Protein AF-A0A350EWV9-F1 (afdb_monomer)

Sequence (153 aa):
MAAELGCFAQHDLDAQLQRERDWTVLGNRFANGELDAIHAPATFAFTLPLGLHSDPCPCLAPLVLSLQGNAITLAGGWRERGVTDARSLAGVVQQLAGRRLLTFGVPHTHSVHAILLRQWLRQGGIHPDRQVRIISVPPMEMFPHLKLGYLDG

Mean predicted aligned error: 4.23 Å

Radius of gyration: 18.8 Å; Cα contacts (8 Å, |Δi|>4): 182; chains: 1; bounding box: 41×31×56 Å

Secondary structure (DSSP, 8-state):
-TTTTTTTGGGT--------S-HHHHHHHHHTTS-S-----TTHHHHTTTTSSSS--------------------THHHHTT--SHHHHHHHHHHTTTT--EEEEES-TTSHHHHHHHHHHHHTT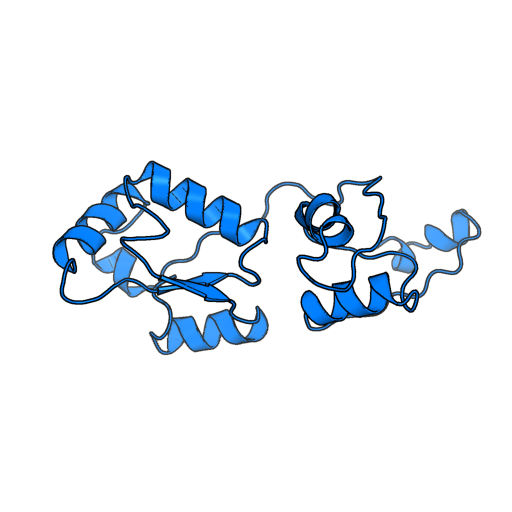--TTTTEEEEE--HHHHHHHHHTTS---

Structure (mmCIF, N/CA/C/O backbone):
data_AF-A0A350EWV9-F1
#
_entry.id   AF-A0A350EWV9-F1
#
loop_
_atom_site.group_PDB
_atom_site.id
_atom_site.type_symbol
_atom_site.label_atom_id
_atom_site.label_alt_id
_atom_site.label_comp_id
_atom_site.label_asym_id
_atom_site.label_entity_id
_atom_site.label_seq_id
_atom_site.pdbx_PDB_ins_code
_atom_site.Cartn_x
_atom_site.Cartn_y
_atom_site.Cartn_z
_atom_site.occupancy
_atom_site.B_iso_or_equiv
_atom_site.auth_seq_id
_atom_site.auth_comp_id
_atom_site.auth_asym_id
_atom_site.auth_atom_id
_atom_site.pdbx_PDB_model_num
ATOM 1 N N . MET A 1 1 ? 5.115 -14.315 -15.931 1.00 88.56 1 MET A N 1
ATOM 2 C CA . MET A 1 1 ? 4.364 -14.775 -17.118 1.00 88.56 1 MET A CA 1
ATOM 3 C C . MET A 1 1 ? 5.092 -14.423 -18.407 1.00 88.56 1 MET A C 1
ATOM 5 O O . MET A 1 1 ? 5.471 -15.351 -19.094 1.00 88.56 1 MET A O 1
ATOM 9 N N . ALA A 1 2 ? 5.346 -13.144 -18.716 1.00 92.06 2 ALA A N 1
ATOM 10 C CA . ALA A 1 2 ? 6.002 -12.745 -19.972 1.00 92.06 2 ALA A CA 1
ATOM 11 C C . ALA A 1 2 ? 7.339 -13.464 -20.256 1.00 92.06 2 ALA A C 1
ATOM 13 O O . ALA A 1 2 ? 7.545 -13.908 -21.379 1.00 92.06 2 ALA A O 1
ATOM 14 N N . ALA A 1 3 ? 8.199 -13.641 -19.244 1.00 92.00 3 ALA A N 1
ATOM 15 C CA . ALA A 1 3 ? 9.438 -14.416 -19.380 1.00 92.00 3 ALA A CA 1
ATOM 16 C C . ALA A 1 3 ? 9.171 -15.890 -19.745 1.00 92.00 3 ALA A C 1
ATOM 18 O O . ALA A 1 3 ? 9.641 -16.361 -20.772 1.00 92.00 3 ALA A O 1
ATOM 19 N N . GLU A 1 4 ? 8.349 -16.584 -18.952 1.00 93.50 4 GLU A N 1
ATOM 20 C CA . GLU A 1 4 ? 8.010 -18.007 -19.151 1.00 93.50 4 GLU A CA 1
ATOM 21 C C . GLU A 1 4 ? 7.300 -18.295 -20.481 1.00 93.50 4 GLU A C 1
ATOM 23 O O . GLU A 1 4 ? 7.445 -19.371 -21.049 1.00 93.50 4 GLU A O 1
ATOM 28 N N . LEU A 1 5 ? 6.519 -17.336 -20.986 1.00 95.19 5 LEU A N 1
ATOM 29 C CA . LEU A 1 5 ? 5.824 -17.455 -22.270 1.00 95.19 5 LEU A CA 1
ATOM 30 C C . LEU A 1 5 ? 6.681 -16.999 -23.463 1.00 95.19 5 LEU A C 1
ATOM 32 O O . LEU A 1 5 ? 6.192 -16.994 -24.590 1.00 95.19 5 LEU A O 1
ATOM 36 N N . GLY A 1 6 ? 7.932 -16.587 -23.237 1.00 93.94 6 GLY A N 1
ATOM 37 C CA . GLY A 1 6 ? 8.835 -16.128 -24.294 1.00 93.94 6 GLY A CA 1
ATOM 38 C C . GLY A 1 6 ? 8.477 -14.768 -24.903 1.00 93.94 6 GLY A C 1
ATOM 39 O O . GLY A 1 6 ? 9.055 -14.394 -25.920 1.00 93.94 6 GLY A O 1
ATOM 40 N N . CYS A 1 7 ? 7.564 -13.998 -24.299 1.00 95.56 7 CYS A N 1
ATOM 41 C CA . CYS A 1 7 ? 7.120 -12.710 -24.840 1.00 95.56 7 CYS A CA 1
ATOM 42 C C . CYS A 1 7 ? 8.259 -11.684 -24.926 1.00 95.56 7 CYS A C 1
ATOM 44 O O . CYS A 1 7 ? 8.282 -10.885 -25.851 1.00 95.56 7 CYS A O 1
ATOM 46 N N . PHE A 1 8 ? 9.211 -11.697 -23.984 1.00 95.31 8 PHE A N 1
ATOM 47 C CA . PHE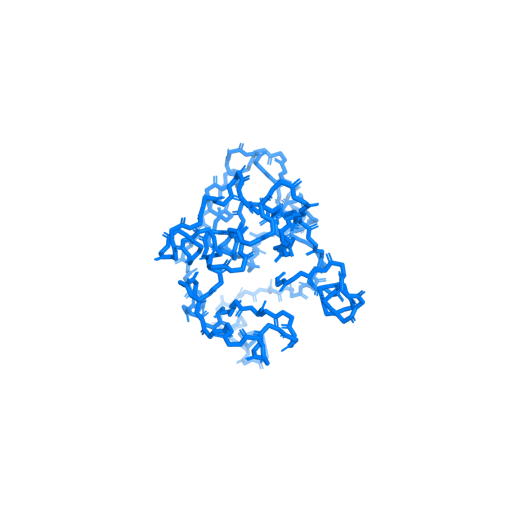 A 1 8 ? 10.361 -10.786 -24.044 1.00 95.31 8 PHE A CA 1
ATOM 48 C C . PHE A 1 8 ? 11.260 -11.086 -25.249 1.00 95.31 8 PHE A C 1
ATOM 50 O O . PHE A 1 8 ? 11.557 -10.182 -26.024 1.00 95.31 8 PHE A O 1
ATOM 57 N N . ALA A 1 9 ? 11.584 -12.362 -25.478 1.00 94.12 9 ALA A N 1
ATOM 58 C CA . ALA A 1 9 ? 12.384 -12.788 -26.625 1.00 94.12 9 ALA A CA 1
ATOM 59 C C . ALA A 1 9 ? 11.694 -12.492 -27.970 1.00 94.12 9 ALA A C 1
ATOM 61 O O . ALA A 1 9 ? 12.362 -12.120 -28.925 1.00 94.12 9 ALA A O 1
ATOM 62 N N . GLN A 1 10 ? 10.359 -12.589 -28.042 1.00 96.62 10 GLN A N 1
ATOM 63 C CA . GLN A 1 10 ? 9.580 -12.204 -29.233 1.00 96.62 10 GLN A CA 1
ATOM 64 C C . GLN A 1 10 ? 9.704 -10.717 -29.603 1.00 96.62 10 GLN A C 1
ATOM 66 O O . GLN A 1 10 ? 9.391 -10.344 -30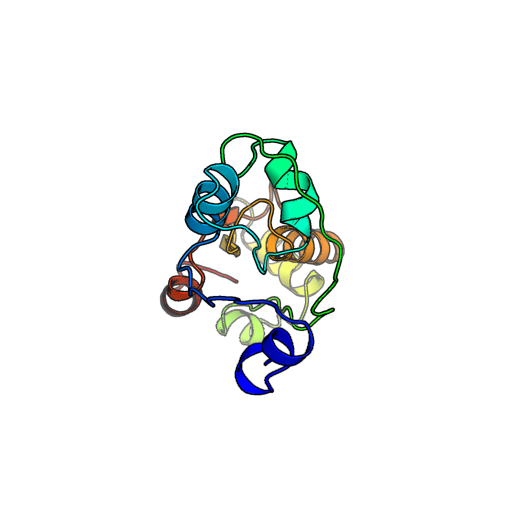.731 1.00 96.62 10 GLN A O 1
ATOM 71 N N . HIS A 1 11 ? 10.125 -9.879 -28.656 1.00 95.50 11 HIS A N 1
ATOM 72 C CA . HIS A 1 11 ? 10.325 -8.444 -28.831 1.00 95.50 11 HIS A CA 1
ATOM 73 C C . HIS A 1 11 ? 11.801 -8.038 -28.713 1.00 95.50 11 HIS A C 1
ATOM 75 O O . HIS A 1 11 ? 12.079 -6.867 -28.468 1.00 95.50 11 HIS A O 1
ATOM 81 N N . ASP A 1 12 ? 12.733 -8.989 -28.856 1.00 96.56 12 ASP A N 1
ATOM 82 C CA . ASP A 1 12 ? 14.183 -8.764 -28.756 1.00 96.56 12 ASP A CA 1
ATOM 83 C C . ASP A 1 12 ? 14.619 -8.105 -27.428 1.00 96.56 12 ASP A C 1
ATOM 85 O O . ASP A 1 12 ? 15.605 -7.370 -27.363 1.00 96.56 12 ASP A O 1
ATOM 89 N N . LEU A 1 13 ? 13.878 -8.371 -26.346 1.00 95.31 13 LEU A N 1
ATOM 90 C CA . LEU A 1 13 ? 14.178 -7.888 -25.000 1.00 95.31 13 LEU A CA 1
ATOM 91 C C . LEU A 1 13 ? 14.869 -8.985 -24.184 1.00 95.31 13 LEU A C 1
ATOM 93 O O . LEU A 1 13 ? 14.263 -10.014 -23.873 1.00 95.31 13 LEU A O 1
ATOM 97 N N . ASP A 1 14 ? 16.112 -8.731 -23.775 1.00 93.94 14 ASP A N 1
ATOM 98 C CA . ASP A 1 14 ? 16.809 -9.538 -22.771 1.00 93.94 14 ASP A CA 1
ATOM 99 C C . ASP A 1 14 ? 16.450 -9.027 -21.369 1.00 93.94 14 ASP A C 1
ATOM 101 O O . ASP A 1 14 ? 16.972 -8.018 -20.895 1.00 93.94 14 ASP A O 1
ATOM 105 N N . ALA A 1 15 ? 15.473 -9.677 -20.734 1.00 93.94 15 ALA A N 1
ATOM 106 C CA . ALA A 1 15 ? 14.930 -9.256 -19.449 1.00 93.94 15 ALA A CA 1
ATOM 107 C C . ALA A 1 15 ? 15.237 -10.281 -18.352 1.00 93.94 15 ALA A C 1
ATOM 109 O O . ALA A 1 15 ? 14.783 -11.427 -18.401 1.00 93.94 15 ALA A O 1
ATOM 110 N N . GLN A 1 16 ? 15.921 -9.835 -17.297 1.00 93.81 16 GLN A N 1
ATOM 111 C CA . GLN A 1 16 ? 16.194 -10.645 -16.113 1.00 93.81 16 GLN A CA 1
ATOM 112 C C . GLN A 1 16 ? 15.211 -10.316 -14.982 1.00 93.81 16 GLN A C 1
ATOM 114 O O . GLN A 1 16 ? 15.202 -9.213 -14.439 1.00 93.81 16 GLN A O 1
ATOM 119 N N . LEU A 1 17 ? 14.398 -11.295 -14.573 1.00 93.94 17 LEU A N 1
ATOM 120 C CA . LEU A 1 17 ? 13.496 -11.134 -13.431 1.00 93.94 17 LEU A CA 1
ATOM 121 C C . LEU A 1 17 ? 14.239 -11.369 -12.110 1.00 93.94 17 LEU A C 1
ATOM 123 O O . LEU A 1 17 ? 14.783 -12.447 -11.876 1.00 93.94 17 LEU A O 1
ATOM 127 N N . GLN A 1 18 ? 14.202 -10.376 -11.220 1.00 93.75 18 GLN A N 1
ATOM 128 C CA . GLN A 1 18 ? 14.763 -10.455 -9.869 1.00 93.75 18 GLN A CA 1
ATOM 129 C C . GLN A 1 18 ? 13.651 -10.301 -8.826 1.00 93.75 18 GLN A C 1
ATOM 131 O O . GLN A 1 18 ? 12.737 -9.490 -8.982 1.00 93.75 18 GLN A O 1
ATOM 136 N N . ARG A 1 19 ? 13.698 -11.115 -7.765 1.00 90.19 19 ARG A N 1
ATOM 137 C CA . ARG A 1 19 ? 12.717 -11.061 -6.674 1.00 90.19 19 ARG A CA 1
ATOM 138 C C . ARG A 1 19 ? 13.247 -10.207 -5.529 1.00 90.19 19 ARG A C 1
ATOM 140 O O . ARG A 1 19 ? 14.145 -10.646 -4.812 1.00 90.19 19 ARG A O 1
ATOM 147 N N . GLU A 1 20 ? 12.575 -9.092 -5.269 1.00 87.44 20 GLU A N 1
ATOM 148 C CA . GLU A 1 20 ? 12.856 -8.241 -4.111 1.00 87.44 20 GLU A CA 1
ATOM 149 C C . GLU A 1 20 ? 12.031 -8.616 -2.877 1.00 87.44 20 GLU A C 1
ATOM 151 O O . GLU A 1 20 ? 10.945 -9.191 -2.968 1.00 87.44 20 GLU A O 1
ATOM 156 N N . ARG A 1 21 ? 12.580 -8.303 -1.697 1.00 76.38 21 ARG A N 1
ATOM 157 C CA . ARG A 1 21 ? 11.979 -8.640 -0.394 1.00 76.38 21 ARG A CA 1
ATOM 158 C C . ARG A 1 21 ? 11.125 -7.522 0.195 1.00 76.38 21 ARG A C 1
ATOM 160 O O . ARG A 1 21 ? 10.224 -7.810 0.976 1.00 76.38 21 ARG A O 1
ATOM 167 N N . ASP A 1 22 ? 11.444 -6.276 -0.136 1.00 77.56 22 ASP A N 1
ATOM 168 C CA . ASP A 1 22 ? 10.867 -5.094 0.495 1.00 77.56 22 ASP A CA 1
ATOM 169 C C . ASP A 1 22 ? 10.738 -3.932 -0.500 1.00 77.56 22 ASP A C 1
ATOM 171 O O . ASP A 1 22 ? 11.547 -3.781 -1.417 1.00 77.56 22 ASP A O 1
ATOM 175 N N . TRP A 1 23 ? 9.711 -3.105 -0.302 1.00 82.31 23 TRP A N 1
ATOM 176 C CA . TRP A 1 23 ? 9.385 -1.970 -1.166 1.00 82.31 23 TRP A CA 1
ATOM 177 C C . TRP A 1 23 ? 10.402 -0.827 -1.084 1.00 82.31 23 TRP A C 1
ATOM 179 O O . TRP A 1 23 ? 10.639 -0.153 -2.082 1.00 82.31 23 TRP A O 1
ATOM 189 N N . THR A 1 24 ? 11.019 -0.623 0.078 1.00 82.88 24 THR A N 1
ATOM 190 C CA . THR A 1 24 ? 12.095 0.356 0.290 1.00 82.88 24 THR A CA 1
ATOM 191 C C . THR A 1 24 ? 13.344 -0.073 -0.468 1.00 82.88 24 THR A C 1
ATOM 193 O O . THR A 1 24 ? 13.931 0.722 -1.195 1.00 82.88 24 THR A O 1
ATOM 196 N N . VAL A 1 25 ? 13.718 -1.354 -0.362 1.00 87.56 25 VAL A N 1
ATOM 197 C CA . VAL A 1 25 ? 14.849 -1.919 -1.119 1.00 87.56 25 VAL A CA 1
ATOM 198 C C . VAL A 1 25 ? 14.600 -1.802 -2.623 1.00 87.56 25 VAL A C 1
ATOM 200 O O . VAL A 1 25 ? 15.476 -1.333 -3.344 1.00 87.56 25 VAL A O 1
ATOM 203 N N . LEU A 1 26 ? 13.395 -2.154 -3.085 1.00 89.88 26 LEU A N 1
ATOM 204 C CA . LEU A 1 26 ? 13.006 -2.021 -4.491 1.00 89.88 26 LEU A CA 1
ATOM 205 C C . LEU A 1 26 ? 13.133 -0.570 -4.986 1.00 89.88 26 LEU A C 1
ATOM 207 O O . LEU A 1 26 ? 13.707 -0.340 -6.047 1.00 89.88 26 LEU A O 1
ATOM 211 N N . GLY A 1 27 ? 12.623 0.398 -4.214 1.00 90.06 27 GLY A N 1
ATOM 212 C CA . GLY A 1 27 ? 12.701 1.822 -4.546 1.00 90.06 27 GLY A CA 1
ATOM 213 C C . GLY A 1 27 ? 14.138 2.335 -4.626 1.00 90.06 27 GLY A C 1
ATOM 214 O O . GLY A 1 27 ? 14.492 2.982 -5.605 1.00 90.06 27 GLY A O 1
ATOM 215 N N . ASN A 1 28 ? 14.984 1.981 -3.653 1.00 91.06 28 ASN A N 1
ATOM 216 C CA . ASN A 1 28 ? 16.394 2.380 -3.636 1.00 91.06 28 ASN A CA 1
ATOM 217 C C . ASN A 1 28 ? 17.177 1.806 -4.821 1.00 91.06 28 ASN A C 1
ATOM 219 O O . ASN A 1 28 ? 17.879 2.544 -5.502 1.00 91.06 28 ASN A O 1
ATOM 223 N N . ARG A 1 29 ? 17.031 0.507 -5.107 1.00 93.69 29 ARG A N 1
ATOM 224 C CA . ARG A 1 29 ? 17.736 -0.135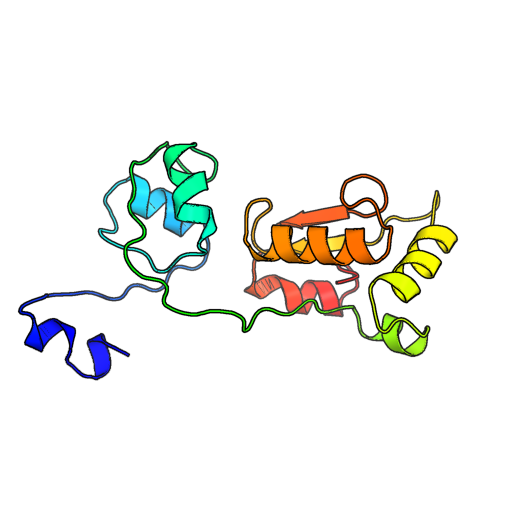 -6.227 1.00 93.69 29 ARG A CA 1
ATOM 225 C C . ARG A 1 29 ? 17.304 0.435 -7.576 1.00 93.69 29 ARG A C 1
ATOM 227 O O . ARG A 1 29 ? 18.141 0.642 -8.448 1.00 93.69 29 ARG A O 1
ATOM 234 N N . PHE A 1 30 ? 16.016 0.740 -7.730 1.00 94.00 30 PHE A N 1
ATOM 235 C CA . PHE A 1 30 ? 15.511 1.433 -8.913 1.00 94.00 30 PHE A CA 1
ATOM 236 C C . PHE A 1 30 ? 16.078 2.857 -9.027 1.00 94.00 30 PHE A C 1
ATOM 238 O O . PHE A 1 30 ? 16.611 3.219 -10.071 1.00 94.00 30 PHE A O 1
ATOM 245 N N . ALA A 1 31 ? 16.050 3.643 -7.946 1.00 93.62 31 ALA A N 1
ATOM 246 C CA . ALA A 1 31 ? 16.593 5.003 -7.935 1.00 93.62 31 ALA A CA 1
ATOM 247 C C . ALA A 1 31 ? 18.108 5.054 -8.216 1.00 93.62 31 ALA A C 1
ATOM 249 O O . ALA A 1 31 ? 18.577 5.987 -8.864 1.00 93.62 31 ALA A O 1
ATOM 250 N N . ASN A 1 32 ? 18.853 4.030 -7.789 1.00 93.94 32 ASN A N 1
ATOM 251 C CA . ASN A 1 32 ? 20.290 3.882 -8.033 1.00 93.94 32 ASN A CA 1
ATOM 252 C C . ASN A 1 32 ? 20.638 3.374 -9.445 1.00 93.94 32 ASN A C 1
ATOM 254 O O . ASN A 1 32 ? 21.820 3.260 -9.769 1.00 93.94 32 ASN A O 1
ATOM 258 N N . GLY A 1 33 ? 19.647 3.033 -10.276 1.00 93.38 33 GLY A N 1
ATOM 259 C CA . GLY A 1 33 ? 19.875 2.458 -11.606 1.00 93.38 33 GLY A CA 1
ATOM 260 C C . GLY A 1 33 ? 20.348 1.000 -11.590 1.00 93.38 33 GLY A C 1
ATOM 261 O O . GLY A 1 33 ? 20.869 0.515 -12.587 1.00 93.38 33 GLY A O 1
ATOM 262 N N . GLU A 1 34 ? 20.175 0.282 -10.475 1.00 94.88 34 GLU A N 1
ATOM 263 C CA . GLU A 1 34 ? 20.435 -1.165 -10.406 1.00 94.88 34 GLU A CA 1
ATOM 264 C C . GLU A 1 34 ? 19.302 -1.993 -11.035 1.00 94.88 34 GLU A C 1
ATOM 266 O O . GLU A 1 34 ? 19.472 -3.187 -11.284 1.00 94.88 34 GLU A O 1
ATOM 271 N N . LEU A 1 35 ? 18.127 -1.382 -11.222 1.00 94.75 35 LEU A N 1
ATOM 272 C CA . LEU A 1 35 ? 16.954 -1.968 -11.864 1.00 94.75 35 LEU A CA 1
ATOM 273 C C . LEU A 1 35 ? 16.415 -0.991 -12.912 1.00 94.75 35 LEU A C 1
ATOM 275 O O . LEU A 1 35 ? 16.103 0.148 -12.575 1.00 94.75 35 LEU A O 1
ATOM 279 N N . ASP A 1 36 ? 16.221 -1.456 -14.145 1.00 93.62 36 ASP A N 1
ATOM 280 C CA . ASP A 1 36 ? 15.663 -0.632 -15.230 1.00 93.62 36 ASP A CA 1
ATOM 281 C C . ASP A 1 36 ? 14.134 -0.494 -15.154 1.00 93.62 36 ASP A C 1
ATOM 283 O O . ASP A 1 36 ? 13.549 0.469 -15.649 1.00 93.62 36 ASP A O 1
ATOM 287 N N . ALA A 1 37 ? 13.461 -1.475 -14.543 1.00 93.88 37 ALA A N 1
ATOM 288 C CA . ALA A 1 37 ? 12.011 -1.516 -14.399 1.00 93.88 37 ALA A CA 1
ATOM 289 C C . ALA A 1 37 ? 11.594 -2.292 -13.146 1.00 93.88 37 ALA A C 1
ATOM 291 O O . ALA A 1 37 ? 12.247 -3.252 -12.735 1.00 93.88 37 ALA A O 1
ATOM 292 N N . ILE A 1 38 ? 10.456 -1.905 -12.564 1.00 93.88 38 ILE A N 1
ATOM 293 C CA . ILE A 1 38 ? 9.900 -2.541 -11.368 1.00 93.88 38 ILE A CA 1
ATOM 294 C C . ILE A 1 38 ? 8.403 -2.813 -11.524 1.00 93.88 38 ILE A C 1
ATOM 296 O O . ILE A 1 38 ? 7.648 -1.991 -12.041 1.00 93.88 38 ILE A O 1
ATOM 300 N N . HIS A 1 39 ? 7.950 -3.959 -11.013 1.00 92.69 39 HIS A N 1
ATOM 301 C CA . HIS A 1 39 ? 6.537 -4.160 -10.699 1.00 92.69 39 HIS A CA 1
ATOM 302 C C . HIS A 1 39 ? 6.285 -3.622 -9.291 1.00 92.69 39 HIS A C 1
ATOM 304 O O . HIS A 1 39 ? 6.768 -4.189 -8.311 1.00 92.69 39 HIS A O 1
ATOM 310 N N . ALA A 1 40 ? 5.537 -2.526 -9.196 1.00 90.06 40 ALA A N 1
ATOM 311 C CA . ALA A 1 40 ? 5.326 -1.817 -7.942 1.00 90.06 40 ALA A CA 1
ATOM 312 C C . ALA A 1 40 ? 3.872 -1.341 -7.780 1.00 90.06 40 ALA A C 1
ATOM 314 O O . ALA A 1 40 ? 3.144 -1.221 -8.771 1.00 90.06 40 ALA A O 1
ATOM 315 N N . PRO A 1 41 ? 3.430 -1.043 -6.541 1.00 88.88 41 PRO A N 1
ATOM 316 C CA . PRO A 1 41 ? 2.153 -0.384 -6.303 1.00 88.88 41 PRO A CA 1
ATOM 317 C C . PRO A 1 41 ? 2.056 0.916 -7.101 1.00 88.88 41 PRO A C 1
ATOM 319 O O . PRO A 1 41 ? 3.017 1.678 -7.150 1.00 88.88 41 PRO A O 1
ATOM 322 N N . ALA A 1 42 ? 0.874 1.223 -7.640 1.00 89.38 42 ALA A N 1
ATOM 323 C CA . ALA A 1 42 ? 0.651 2.418 -8.463 1.00 89.38 42 ALA A CA 1
ATOM 324 C C . ALA A 1 42 ? 1.069 3.739 -7.782 1.00 89.38 42 ALA A C 1
ATOM 326 O O . ALA A 1 42 ? 1.363 4.722 -8.454 1.00 89.38 42 ALA A O 1
ATOM 327 N N . THR A 1 43 ? 1.139 3.762 -6.447 1.00 90.44 43 THR A N 1
ATOM 328 C CA . THR A 1 43 ? 1.630 4.908 -5.676 1.00 90.44 43 THR A CA 1
ATOM 329 C C . THR A 1 43 ? 3.090 5.256 -5.970 1.00 90.44 43 THR A C 1
ATOM 331 O O . THR A 1 43 ? 3.423 6.431 -5.882 1.00 90.44 43 THR A O 1
ATOM 334 N N . PHE A 1 44 ? 3.930 4.294 -6.380 1.00 91.25 44 PHE A N 1
ATOM 335 C CA . PHE A 1 44 ? 5.352 4.513 -6.696 1.00 91.25 44 PHE A CA 1
ATOM 336 C C . PHE A 1 44 ? 5.563 5.563 -7.786 1.00 91.25 44 PHE A C 1
ATOM 338 O O . PHE A 1 44 ? 6.496 6.355 -7.687 1.00 91.25 44 PHE A O 1
ATOM 345 N N . ALA A 1 45 ? 4.647 5.639 -8.756 1.00 90.94 45 ALA A N 1
ATOM 346 C CA . ALA A 1 45 ? 4.675 6.648 -9.813 1.00 90.94 45 ALA A CA 1
ATOM 347 C C . ALA A 1 45 ? 4.633 8.091 -9.272 1.00 90.94 45 ALA A C 1
ATOM 349 O O . ALA A 1 45 ? 5.087 9.017 -9.935 1.00 90.94 45 ALA A O 1
ATOM 350 N N . PHE A 1 46 ? 4.088 8.280 -8.067 1.00 91.31 46 PHE A N 1
ATOM 351 C CA . PHE A 1 46 ? 4.001 9.573 -7.392 1.00 91.31 46 PHE A CA 1
ATOM 352 C C . PHE A 1 46 ? 5.031 9.704 -6.274 1.00 91.31 46 PHE A C 1
ATOM 354 O O . PHE A 1 46 ? 5.583 10.776 -6.057 1.00 91.31 46 PHE A O 1
ATOM 361 N N . THR A 1 47 ? 5.284 8.626 -5.537 1.00 91.50 47 THR A N 1
ATOM 362 C CA . THR A 1 47 ? 6.099 8.669 -4.325 1.00 91.50 47 THR A CA 1
ATOM 363 C C . THR A 1 47 ? 7.603 8.609 -4.610 1.00 91.50 47 THR A C 1
ATOM 365 O O . THR A 1 47 ? 8.358 9.183 -3.828 1.00 91.50 47 THR A O 1
ATOM 368 N N . LEU A 1 48 ? 8.050 7.990 -5.714 1.00 92.25 48 LEU A N 1
ATOM 369 C CA . LEU A 1 48 ? 9.465 7.993 -6.122 1.00 92.25 48 LEU A CA 1
ATOM 370 C C . LEU A 1 48 ? 9.952 9.382 -6.567 1.00 92.25 48 LEU A C 1
ATOM 372 O O . LEU A 1 48 ? 10.955 9.837 -6.017 1.00 92.25 48 LEU A O 1
ATOM 376 N N . PRO A 1 49 ? 9.255 10.125 -7.454 1.00 93.56 49 PRO A N 1
ATOM 377 C CA . PRO A 1 49 ? 9.694 11.473 -7.827 1.00 93.56 49 PRO A CA 1
ATOM 378 C C . PRO A 1 49 ? 9.687 12.460 -6.653 1.00 93.56 49 PRO A C 1
ATOM 380 O O . PRO A 1 49 ? 10.411 13.449 -6.671 1.00 93.56 49 PRO A O 1
ATOM 383 N N . LEU A 1 50 ? 8.868 12.196 -5.628 1.00 93.50 50 LEU A N 1
ATOM 384 C CA . LEU A 1 50 ? 8.785 12.996 -4.404 1.00 93.50 50 LEU A CA 1
ATOM 385 C C . LEU A 1 50 ? 9.807 12.597 -3.326 1.00 93.50 50 LEU A C 1
ATOM 387 O O . LEU A 1 50 ? 9.846 13.239 -2.278 1.00 93.50 50 LEU A O 1
ATOM 391 N N . GLY A 1 51 ? 10.596 11.540 -3.537 1.00 90.50 51 GLY A N 1
ATOM 392 C CA . GLY A 1 51 ? 11.579 11.067 -2.558 1.00 90.50 51 GLY A CA 1
ATOM 393 C C . GLY A 1 51 ? 10.970 10.478 -1.280 1.00 90.50 51 GLY A C 1
ATOM 394 O O . GLY A 1 51 ? 11.559 10.559 -0.207 1.00 90.50 51 GLY A O 1
ATOM 395 N N . LEU A 1 52 ? 9.758 9.914 -1.354 1.00 86.69 52 LEU A N 1
ATOM 396 C CA . LEU A 1 52 ? 9.047 9.374 -0.182 1.00 86.69 52 LEU A CA 1
ATOM 397 C C . LEU A 1 52 ? 9.392 7.906 0.135 1.00 86.69 52 LEU A C 1
ATOM 399 O O . LEU A 1 52 ? 8.827 7.345 1.077 1.00 86.69 52 LEU A O 1
ATOM 403 N N . HIS A 1 53 ? 10.271 7.284 -0.658 1.00 78.00 53 HIS A N 1
ATOM 404 C CA . HIS A 1 53 ? 10.763 5.907 -0.474 1.00 78.00 53 HIS A CA 1
ATOM 405 C C . HIS A 1 53 ? 12.285 5.774 -0.586 1.00 78.00 53 HIS A C 1
ATOM 407 O O . HIS A 1 53 ? 12.858 4.873 0.019 1.00 78.00 53 HIS A O 1
ATOM 413 N N . SER A 1 54 ? 12.906 6.632 -1.389 1.00 84.44 54 SER A N 1
ATOM 414 C CA . SER A 1 54 ? 14.312 6.615 -1.789 1.00 84.44 54 SER A CA 1
ATOM 415 C C . SER A 1 54 ? 14.732 8.038 -2.148 1.00 84.44 54 SER A C 1
ATOM 417 O O . SER A 1 54 ? 13.911 8.959 -2.074 1.00 84.44 54 SER A O 1
ATOM 419 N N . ASP A 1 55 ? 15.962 8.206 -2.629 1.00 89.50 55 ASP A N 1
ATOM 420 C CA . ASP A 1 55 ? 16.331 9.430 -3.334 1.00 89.50 55 ASP A CA 1
ATOM 421 C C . ASP A 1 55 ? 15.354 9.693 -4.499 1.00 89.50 55 ASP A C 1
ATOM 423 O O . ASP A 1 55 ? 14.905 8.736 -5.153 1.00 89.50 55 ASP A O 1
ATOM 427 N N . PRO A 1 56 ? 14.972 10.965 -4.740 1.00 93.00 56 PRO A N 1
ATOM 428 C CA . PRO A 1 56 ? 14.046 11.318 -5.805 1.00 93.00 56 PRO A CA 1
ATOM 429 C C . PRO A 1 56 ? 14.526 10.816 -7.166 1.00 93.00 56 PRO A C 1
ATOM 431 O O . PRO A 1 56 ? 15.615 11.164 -7.621 1.00 93.00 56 PRO A O 1
ATOM 434 N N . CYS A 1 57 ? 13.683 10.041 -7.842 1.00 91.81 57 CYS A N 1
ATOM 435 C CA . CYS A 1 57 ? 13.986 9.485 -9.155 1.00 91.81 57 CYS A CA 1
ATOM 436 C C . CYS A 1 57 ? 12.807 9.718 -10.114 1.00 91.81 57 CYS A C 1
ATOM 438 O O . CYS A 1 57 ? 11.673 9.352 -9.780 1.00 91.81 57 CYS A O 1
ATOM 440 N N . PRO A 1 58 ? 13.028 10.325 -11.297 1.00 90.94 58 PRO A N 1
ATOM 441 C CA . PRO A 1 58 ? 12.008 10.400 -12.334 1.00 90.94 58 PRO A CA 1
ATOM 442 C C . PRO A 1 58 ? 11.601 8.998 -12.796 1.00 90.94 58 PRO A C 1
ATOM 444 O O . PRO A 1 58 ? 12.448 8.178 -13.137 1.00 90.94 58 PRO A O 1
ATOM 447 N N . CYS A 1 59 ? 10.300 8.729 -12.862 1.00 91.19 59 CYS A N 1
ATOM 448 C CA . CYS A 1 59 ? 9.791 7.438 -13.312 1.00 91.19 59 CYS A CA 1
ATOM 449 C C . CYS A 1 59 ? 8.498 7.587 -14.119 1.00 91.19 59 CYS A C 1
ATOM 451 O O . CYS A 1 59 ? 7.743 8.544 -13.938 1.00 91.19 59 CYS A O 1
ATOM 453 N N . LEU A 1 60 ? 8.219 6.602 -14.973 1.00 93.31 60 LEU A N 1
ATOM 454 C CA . LEU A 1 60 ? 6.983 6.483 -15.743 1.00 93.31 60 LEU A CA 1
ATOM 455 C C . LEU A 1 60 ? 6.289 5.164 -15.378 1.00 93.31 60 LEU A C 1
ATOM 457 O O . LEU A 1 60 ? 6.948 4.136 -15.244 1.00 93.31 60 LEU A O 1
ATOM 461 N N . ALA A 1 61 ? 4.959 5.178 -15.278 1.00 93.75 61 ALA A N 1
ATOM 462 C CA . ALA A 1 61 ? 4.145 3.974 -15.113 1.00 93.75 61 ALA A CA 1
ATOM 463 C C . ALA A 1 61 ? 3.301 3.732 -16.381 1.00 93.75 61 ALA A C 1
ATOM 465 O O . ALA A 1 61 ? 2.146 4.155 -16.435 1.00 93.75 61 ALA A O 1
ATOM 466 N N . PRO A 1 62 ? 3.864 3.095 -17.426 1.00 92.50 62 PRO A N 1
ATOM 467 C CA . PRO A 1 62 ? 3.196 2.963 -18.724 1.00 92.50 62 PRO A CA 1
ATOM 468 C C . PRO A 1 62 ? 2.103 1.886 -18.747 1.00 92.50 62 PRO A C 1
ATOM 470 O O . PRO A 1 62 ? 1.284 1.866 -19.661 1.00 92.50 62 PRO A O 1
ATOM 473 N N . LEU A 1 63 ? 2.096 0.971 -17.773 1.00 93.50 63 LEU A N 1
ATOM 474 C CA . LEU A 1 63 ? 1.229 -0.204 -17.757 1.00 93.50 63 LEU A CA 1
ATOM 475 C C . LEU A 1 63 ? 0.616 -0.418 -16.373 1.00 93.50 63 LEU A C 1
ATOM 477 O O . LEU A 1 63 ? 1.300 -0.339 -15.353 1.00 93.50 63 LEU A O 1
ATOM 481 N N . VAL A 1 64 ? -0.669 -0.774 -16.354 1.00 92.69 64 VAL A N 1
ATOM 482 C CA . VAL A 1 64 ? -1.362 -1.274 -15.162 1.00 92.69 64 VAL A CA 1
ATOM 483 C C . VAL A 1 64 ? -1.482 -2.789 -15.288 1.00 92.69 64 VAL A C 1
ATOM 485 O O . VAL A 1 64 ? -2.204 -3.287 -16.146 1.00 92.69 64 VAL A O 1
ATOM 488 N N . LEU A 1 65 ? -0.758 -3.524 -14.441 1.00 92.31 65 LEU A N 1
ATOM 489 C CA . LEU A 1 65 ? -0.680 -4.990 -14.517 1.00 92.31 65 LEU A CA 1
ATOM 490 C C . LEU A 1 65 ? -1.865 -5.704 -13.859 1.00 92.31 65 LEU A C 1
ATOM 492 O O . LEU A 1 65 ? -2.170 -6.842 -14.202 1.00 92.31 65 LEU A O 1
ATOM 496 N N . SER A 1 66 ? -2.523 -5.059 -12.898 1.00 91.06 66 SER A N 1
ATOM 497 C CA . SER A 1 66 ? -3.721 -5.592 -12.256 1.00 91.06 66 SER A CA 1
ATOM 498 C C . SER A 1 66 ? -4.568 -4.476 -11.657 1.00 91.06 66 SER A C 1
ATOM 500 O O . SER A 1 66 ? -4.070 -3.404 -11.309 1.00 91.06 66 SER A O 1
ATOM 502 N N . LEU A 1 67 ? -5.864 -4.751 -11.531 1.00 88.75 67 LEU A N 1
ATOM 503 C CA . LEU A 1 67 ? -6.812 -3.959 -10.761 1.00 88.75 67 LEU A CA 1
ATOM 504 C C . LEU A 1 67 ? -7.453 -4.884 -9.724 1.00 88.75 67 LEU A C 1
ATOM 506 O O . LEU A 1 67 ? -7.713 -6.048 -10.018 1.00 88.75 67 LEU A O 1
ATOM 510 N N . GLN A 1 68 ? -7.754 -4.346 -8.540 1.00 88.00 68 GLN A N 1
ATOM 511 C CA . GLN A 1 68 ? -8.386 -5.078 -7.430 1.00 88.00 68 GLN A CA 1
ATOM 512 C C . GLN A 1 68 ? -7.470 -6.160 -6.815 1.00 88.00 68 GLN A C 1
ATOM 514 O O . GLN A 1 68 ? -6.256 -5.982 -6.780 1.00 88.00 68 GLN A O 1
ATOM 519 N N . GLY A 1 69 ? -8.041 -7.197 -6.189 1.00 89.81 69 GLY A N 1
ATOM 520 C CA . GLY A 1 69 ? -7.295 -8.278 -5.522 1.00 89.81 69 GLY A CA 1
ATOM 521 C C . GLY A 1 69 ? -6.729 -7.944 -4.133 1.00 89.81 69 GLY A C 1
ATOM 522 O O . GLY A 1 69 ? -6.202 -8.824 -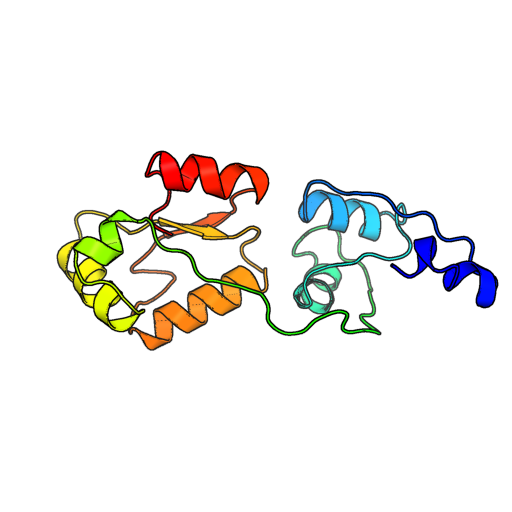3.461 1.00 89.81 69 GLY A O 1
ATOM 523 N N . ASN A 1 70 ? -6.868 -6.696 -3.678 1.00 92.12 70 ASN A N 1
ATOM 524 C CA . ASN A 1 70 ? -6.520 -6.286 -2.317 1.00 92.12 70 ASN A CA 1
ATOM 525 C C . ASN A 1 70 ? -7.634 -6.659 -1.330 1.00 92.12 70 ASN A C 1
ATOM 527 O O . ASN A 1 70 ? -8.813 -6.656 -1.688 1.00 92.12 70 ASN A O 1
ATOM 531 N N . ALA A 1 71 ? -7.267 -6.896 -0.073 1.00 94.19 71 ALA A N 1
ATOM 532 C CA . ALA A 1 71 ? -8.208 -7.182 1.003 1.00 94.19 71 ALA A CA 1
ATOM 533 C C . ALA A 1 71 ? -7.827 -6.436 2.287 1.00 94.19 71 ALA A C 1
ATOM 535 O O . ALA A 1 71 ? -6.651 -6.180 2.545 1.00 94.19 71 ALA A O 1
ATOM 536 N N . ILE A 1 72 ? -8.838 -6.123 3.096 1.00 95.56 72 ILE A N 1
ATOM 537 C CA . ILE A 1 72 ? -8.672 -5.690 4.484 1.00 95.56 72 ILE A CA 1
ATOM 538 C C . ILE A 1 72 ? -9.031 -6.890 5.350 1.00 95.56 72 ILE A C 1
ATOM 540 O O . ILE A 1 72 ? -10.140 -7.416 5.254 1.00 95.56 72 ILE A O 1
ATOM 544 N N . THR A 1 73 ? -8.081 -7.329 6.168 1.00 95.38 73 THR A N 1
ATOM 545 C CA . THR A 1 73 ? -8.235 -8.501 7.030 1.00 95.38 73 THR A CA 1
ATOM 546 C C . THR A 1 73 ? -8.312 -8.030 8.467 1.00 95.38 73 THR A C 1
ATOM 548 O O . THR A 1 73 ? -7.464 -7.269 8.896 1.00 95.38 73 THR A O 1
ATOM 551 N N . LEU A 1 74 ? -9.304 -8.489 9.223 1.00 95.56 74 LEU A N 1
ATOM 552 C CA . LEU A 1 74 ? -9.391 -8.228 10.660 1.00 95.56 74 LEU A CA 1
ATOM 553 C C .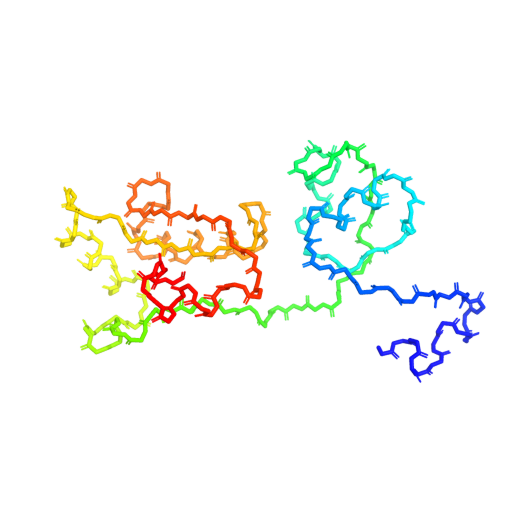 LEU A 1 74 ? -8.978 -9.478 11.438 1.00 95.56 74 LEU A C 1
ATOM 555 O O . LEU A 1 74 ? -9.178 -10.601 10.968 1.00 95.56 74 LEU A O 1
ATOM 559 N N . ALA A 1 75 ? -8.447 -9.300 12.648 1.00 93.94 75 ALA A N 1
ATOM 560 C CA . ALA A 1 75 ? -8.189 -10.414 13.555 1.00 93.94 75 ALA A CA 1
ATOM 561 C C . ALA A 1 75 ? -9.482 -11.214 13.829 1.00 93.94 75 ALA A C 1
ATOM 563 O O . ALA A 1 75 ? -10.561 -10.643 14.008 1.00 93.94 75 ALA A O 1
ATOM 564 N N . GLY A 1 76 ? -9.378 -12.548 13.875 1.00 87.19 76 GLY A N 1
ATOM 565 C CA . GLY A 1 76 ? -10.541 -13.449 13.844 1.00 87.19 76 GLY A CA 1
ATOM 566 C C . GLY A 1 76 ? -11.590 -13.201 14.937 1.00 87.19 76 GLY A C 1
ATOM 567 O O . GLY A 1 76 ? -12.787 -13.259 14.659 1.00 87.19 76 GLY A O 1
ATOM 568 N N . GLY A 1 77 ? -11.159 -12.827 16.147 1.00 89.12 77 GLY A N 1
ATOM 569 C CA . GLY A 1 77 ? -12.058 -12.562 17.278 1.00 89.12 77 GLY A CA 1
ATOM 570 C C . GLY A 1 77 ? -13.015 -11.380 17.070 1.00 89.12 77 GLY A C 1
ATOM 571 O O . GLY A 1 77 ? -14.019 -11.266 17.770 1.00 89.12 77 GLY A O 1
ATOM 572 N N . TRP A 1 78 ? -12.761 -10.501 16.094 1.00 93.06 78 TRP A N 1
ATOM 573 C CA . TRP A 1 78 ? -13.666 -9.388 15.795 1.00 93.06 78 TRP A CA 1
ATOM 574 C C . TRP A 1 78 ? -14.996 -9.850 15.212 1.00 93.06 78 TRP A C 1
ATOM 576 O O . TRP A 1 78 ? -16.041 -9.291 15.549 1.00 93.06 78 TRP A O 1
ATOM 586 N N . ARG A 1 79 ? -14.979 -10.912 14.401 1.00 92.44 79 ARG A N 1
ATOM 587 C CA . ARG A 1 79 ? -16.194 -11.447 13.783 1.00 92.44 79 ARG A CA 1
ATOM 588 C C . ARG A 1 79 ? -17.154 -12.021 14.823 1.00 92.44 79 ARG A C 1
ATOM 590 O O . ARG A 1 79 ? -18.353 -11.777 14.745 1.00 92.44 79 ARG A O 1
ATOM 597 N N . GLU A 1 80 ? -16.627 -12.716 15.829 1.00 90.88 80 GLU A N 1
ATOM 598 C CA . GLU A 1 80 ? -17.402 -13.245 16.964 1.00 90.88 80 GLU A CA 1
ATOM 599 C C . GLU A 1 80 ? -18.023 -12.125 17.811 1.00 90.88 80 GLU A C 1
ATOM 601 O O . GLU A 1 80 ? -19.092 -12.292 18.391 1.00 90.88 80 GLU A O 1
ATOM 606 N N . ARG A 1 81 ? -17.395 -10.944 17.819 1.00 89.81 81 ARG A N 1
ATOM 607 C CA . ARG A 1 81 ? -17.913 -9.725 18.456 1.00 89.81 81 ARG A CA 1
ATOM 608 C C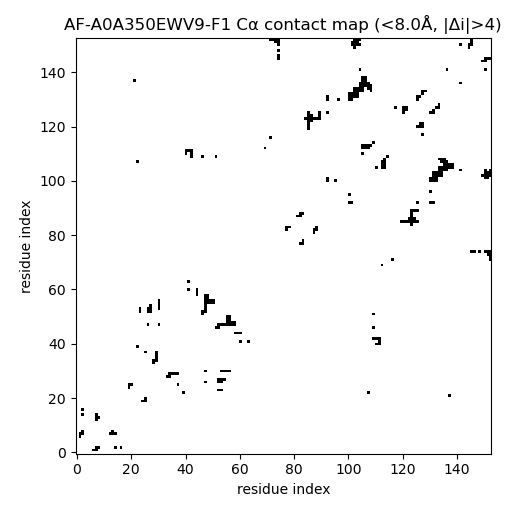 . ARG A 1 81 ? -18.879 -8.927 17.571 1.00 89.81 81 ARG A C 1
ATOM 610 O O . ARG A 1 81 ? -19.222 -7.801 17.922 1.00 89.81 81 ARG A O 1
ATOM 617 N N . GLY A 1 82 ? -19.307 -9.485 16.437 1.00 93.06 82 GLY A N 1
ATOM 618 C CA . GLY A 1 82 ? -20.266 -8.860 15.525 1.00 93.06 82 GLY A CA 1
ATOM 619 C C . GLY A 1 82 ? -19.668 -7.816 14.578 1.00 93.06 82 GLY A C 1
ATOM 620 O O . GLY A 1 82 ? -20.419 -7.060 13.968 1.00 93.06 82 GLY A O 1
ATOM 621 N N . VAL A 1 83 ? -18.340 -7.751 14.438 1.00 96.31 83 VAL A N 1
ATOM 622 C CA . VAL A 1 83 ? -17.694 -6.863 13.461 1.00 96.31 83 VAL A CA 1
ATOM 623 C C . VAL A 1 83 ? -17.680 -7.533 12.089 1.00 96.31 83 VAL A C 1
ATOM 625 O O . VAL A 1 83 ? -17.019 -8.553 11.890 1.00 96.31 83 VAL A O 1
ATOM 628 N N . THR A 1 84 ? -18.385 -6.941 11.131 1.00 94.38 84 THR A N 1
ATOM 629 C CA . THR A 1 84 ? -18.482 -7.427 9.742 1.00 94.38 84 THR A CA 1
ATOM 630 C C . THR A 1 84 ? -18.092 -6.375 8.706 1.00 94.38 84 THR A C 1
ATOM 632 O O . THR A 1 84 ? -17.911 -6.703 7.538 1.00 94.38 84 THR A O 1
ATOM 635 N N . ASP A 1 85 ? -17.963 -5.114 9.116 1.00 95.50 85 ASP A N 1
ATOM 636 C CA . ASP A 1 85 ? -17.661 -3.968 8.261 1.00 95.50 85 ASP A CA 1
ATOM 637 C C . ASP A 1 85 ? -17.039 -2.814 9.075 1.00 95.50 85 ASP A C 1
ATOM 639 O O . ASP A 1 85 ? -16.851 -2.902 10.292 1.00 95.50 85 ASP A O 1
ATOM 643 N N . ALA A 1 86 ? -16.720 -1.700 8.411 1.00 96.12 86 ALA A N 1
ATOM 644 C CA . ALA A 1 86 ? -16.124 -0.539 9.072 1.00 96.12 86 ALA A CA 1
ATOM 645 C C . ALA A 1 86 ? -17.068 0.128 10.092 1.00 96.12 86 ALA A C 1
ATOM 647 O O . ALA A 1 86 ? -16.604 0.741 11.053 1.00 96.12 86 ALA A O 1
ATOM 648 N N . ARG A 1 87 ? -18.392 0.028 9.902 1.00 96.62 87 ARG A N 1
ATOM 649 C CA . ARG A 1 87 ? -19.390 0.673 10.768 1.00 96.62 87 ARG A CA 1
ATOM 650 C C . ARG A 1 87 ? -19.547 -0.083 12.086 1.00 96.62 87 ARG A C 1
ATOM 652 O O . ARG A 1 87 ? -19.555 0.527 13.149 1.00 96.62 87 ARG A O 1
ATOM 659 N N . SER A 1 88 ? -19.628 -1.405 12.022 1.00 96.88 88 SER A N 1
ATOM 660 C CA . SER A 1 88 ? -19.614 -2.287 13.193 1.00 96.88 88 SER A CA 1
ATOM 661 C C . SER A 1 88 ? -18.279 -2.196 13.947 1.00 96.88 88 SER A C 1
ATOM 663 O O . SER A 1 88 ? -18.275 -2.146 15.178 1.00 96.88 88 SER A O 1
ATOM 665 N N . LEU A 1 89 ? -17.152 -2.038 13.238 1.00 97.50 89 LEU A N 1
ATOM 666 C CA . LEU A 1 89 ? -15.850 -1.750 13.854 1.00 97.50 89 LEU A CA 1
ATOM 667 C C . LEU A 1 89 ? -15.838 -0.407 14.610 1.00 97.50 89 LEU A C 1
ATOM 669 O O . LEU A 1 89 ? -15.209 -0.302 15.663 1.00 97.50 89 LEU A O 1
ATOM 673 N N . ALA A 1 90 ? -16.544 0.616 14.121 1.00 97.50 90 ALA A N 1
ATOM 674 C CA . ALA A 1 90 ? -16.576 1.929 14.767 1.00 97.50 90 ALA A CA 1
ATOM 675 C C . ALA A 1 90 ? -17.142 1.866 16.194 1.00 97.50 90 ALA A C 1
ATOM 677 O O . ALA A 1 90 ? -16.623 2.537 17.086 1.00 97.50 90 ALA A O 1
ATOM 678 N N . GLY A 1 91 ? -18.135 1.002 16.437 1.00 95.62 91 GLY A N 1
ATOM 679 C CA . GLY A 1 91 ? -18.658 0.750 17.783 1.00 95.62 91 GLY A CA 1
ATOM 680 C C . GLY A 1 91 ? -17.588 0.198 18.731 1.00 95.62 91 GLY A C 1
ATOM 681 O O . GLY A 1 91 ? -17.471 0.653 19.868 1.00 95.62 91 GLY A O 1
ATOM 682 N N . VAL A 1 92 ? -16.739 -0.714 18.249 1.00 95.25 92 VAL A N 1
ATOM 683 C CA . VAL A 1 92 ? -15.601 -1.243 19.019 1.00 95.25 92 VAL A CA 1
ATOM 684 C C . VAL A 1 92 ? -14.575 -0.150 19.313 1.00 95.25 92 VAL A C 1
ATOM 686 O O . VAL A 1 92 ? -14.116 -0.025 20.449 1.00 95.25 92 VAL A O 1
ATOM 689 N N . VAL A 1 93 ? -14.224 0.657 18.309 1.00 96.69 93 VAL A N 1
ATOM 690 C CA . VAL A 1 93 ? -13.279 1.773 18.469 1.00 96.69 93 VAL A CA 1
ATOM 691 C C . VAL A 1 93 ? -13.781 2.767 19.519 1.00 96.69 93 VAL A C 1
ATOM 693 O O . VAL A 1 93 ? -13.005 3.205 20.364 1.00 96.69 93 VAL A O 1
ATOM 696 N N . GLN A 1 94 ? -15.079 3.080 19.523 1.00 95.50 94 GLN A N 1
ATOM 697 C CA . GLN A 1 94 ? -15.691 3.945 20.535 1.00 95.50 94 GLN A CA 1
ATOM 698 C C . GLN A 1 94 ? -15.665 3.321 21.935 1.00 95.50 94 GLN A C 1
ATOM 700 O O . GLN A 1 94 ? -15.307 3.999 22.894 1.00 95.50 94 GLN A O 1
ATOM 705 N N . GLN A 1 95 ? -15.982 2.029 22.069 1.00 94.25 95 GLN A N 1
ATOM 706 C CA . GLN A 1 95 ? -15.938 1.322 23.357 1.00 94.25 95 GLN A CA 1
ATOM 707 C C . GLN A 1 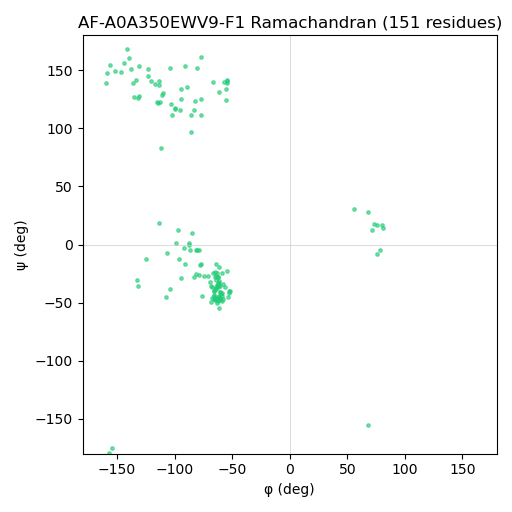95 ? -14.533 1.281 23.975 1.00 94.25 95 GLN A C 1
ATOM 709 O O . GLN A 1 95 ? -14.388 1.275 25.198 1.00 94.25 95 GLN A O 1
ATOM 714 N N . LEU A 1 96 ? -13.495 1.224 23.137 1.00 94.25 96 LEU A N 1
ATOM 715 C CA . LEU A 1 96 ? -12.095 1.192 23.563 1.00 94.25 96 LEU A CA 1
ATOM 716 C C . LEU A 1 96 ? -11.453 2.585 23.656 1.00 94.25 96 LEU A C 1
ATOM 718 O O . LEU A 1 96 ? -10.300 2.691 24.087 1.00 94.25 96 LEU A O 1
ATOM 722 N N . ALA A 1 97 ? -12.179 3.644 23.286 1.00 93.81 97 ALA A N 1
ATOM 723 C CA . ALA A 1 97 ? -11.670 5.008 23.292 1.00 93.81 97 ALA A CA 1
ATOM 724 C C . ALA A 1 97 ? -11.120 5.391 24.678 1.00 93.81 97 ALA A C 1
ATOM 726 O O . ALA A 1 97 ? -11.721 5.109 25.714 1.00 93.81 97 ALA A O 1
ATOM 727 N N . GLY A 1 98 ? -9.929 5.993 24.697 1.00 90.75 98 GLY A N 1
ATOM 728 C CA . GLY A 1 98 ? -9.215 6.353 25.929 1.00 90.75 98 GLY A CA 1
ATOM 729 C C . GLY A 1 98 ? -8.546 5.185 26.667 1.00 90.75 98 GLY A C 1
ATOM 730 O O . GLY A 1 98 ? -7.779 5.431 27.591 1.00 90.75 98 GLY A O 1
ATOM 731 N N . ARG A 1 99 ? -8.783 3.929 26.260 1.00 94.38 99 ARG A N 1
ATOM 732 C CA . ARG A 1 99 ? -8.156 2.734 26.858 1.00 94.38 99 ARG A CA 1
ATOM 733 C C . ARG A 1 99 ? -7.114 2.103 25.943 1.00 94.38 99 ARG A C 1
ATOM 735 O O . ARG A 1 99 ? -6.044 1.723 26.404 1.00 94.38 99 ARG A O 1
ATOM 742 N N . ARG A 1 100 ? -7.433 1.959 24.654 1.00 94.50 100 ARG A N 1
ATOM 743 C CA . ARG A 1 100 ? -6.561 1.321 23.659 1.00 94.50 100 ARG A CA 1
ATOM 744 C C . ARG A 1 100 ? -6.947 1.751 22.246 1.00 94.50 100 ARG A C 1
ATOM 746 O O . ARG A 1 100 ? -8.125 1.766 21.907 1.00 94.50 100 ARG A O 1
ATOM 753 N N . LEU A 1 101 ? -5.947 2.007 21.405 1.00 96.56 101 LEU A N 1
ATOM 754 C CA . LEU A 1 101 ? -6.136 2.138 19.960 1.00 96.56 101 LEU A CA 1
ATOM 755 C C . LEU A 1 101 ? -6.001 0.771 19.284 1.00 96.56 101 LEU A C 1
ATOM 757 O O . LEU A 1 101 ? -5.065 0.020 19.580 1.00 96.56 101 LEU A O 1
ATOM 761 N N . LEU A 1 102 ? -6.911 0.470 18.357 1.00 97.12 102 LEU A N 1
ATOM 762 C CA . LEU A 1 102 ? -6.747 -0.672 17.460 1.00 97.12 102 LEU A CA 1
ATOM 763 C C . LEU A 1 102 ? -5.557 -0.424 16.528 1.00 97.12 102 LEU A C 1
ATOM 765 O O . LEU A 1 102 ? -5.353 0.707 16.083 1.00 97.12 102 LEU A O 1
ATOM 769 N N . THR A 1 103 ? -4.760 -1.455 16.267 1.00 97.81 103 THR A N 1
ATOM 770 C CA . THR A 1 103 ? -3.531 -1.364 15.466 1.00 97.81 103 THR A CA 1
ATOM 771 C C . THR A 1 103 ? -3.680 -2.116 14.158 1.00 97.81 103 THR A C 1
ATOM 773 O O . THR A 1 103 ? -3.931 -3.312 14.179 1.00 97.81 103 THR A O 1
ATOM 776 N N . PHE A 1 104 ? -3.484 -1.427 13.039 1.00 98.00 104 PHE A N 1
ATOM 777 C CA . PHE A 1 104 ? -3.582 -1.989 11.699 1.00 98.00 104 PHE A CA 1
ATOM 778 C C . PHE A 1 104 ? -2.221 -2.009 11.004 1.00 98.00 104 PHE A C 1
ATOM 780 O O . PHE A 1 104 ? -1.472 -1.028 11.076 1.00 98.00 104 PHE A O 1
ATOM 787 N N . GLY A 1 105 ? -1.909 -3.113 10.330 1.00 97.12 105 GLY A N 1
ATOM 788 C CA . GLY A 1 105 ? -0.673 -3.294 9.574 1.00 97.12 105 GLY A CA 1
ATOM 789 C C . GLY A 1 105 ? -0.842 -2.952 8.094 1.00 97.12 105 GLY A C 1
ATOM 790 O O . GLY A 1 105 ? -1.778 -3.395 7.438 1.00 97.12 105 GLY A O 1
ATOM 791 N N . VAL A 1 106 ? 0.093 -2.188 7.535 1.00 95.62 106 VAL A N 1
ATOM 792 C CA . VAL A 1 106 ? 0.197 -1.925 6.089 1.00 95.62 106 VAL A CA 1
ATOM 793 C C . VAL A 1 106 ? 1.636 -2.167 5.642 1.00 95.62 106 VAL A C 1
ATOM 795 O O . VAL A 1 106 ? 2.543 -2.005 6.449 1.00 95.62 106 VAL A O 1
ATOM 798 N N . PRO A 1 107 ? 1.909 -2.521 4.376 1.00 89.94 107 PRO A N 1
ATOM 799 C CA . PRO A 1 107 ? 3.283 -2.784 3.951 1.00 89.94 107 PRO A CA 1
ATOM 800 C C . PRO A 1 107 ? 4.124 -1.504 3.879 1.00 89.94 107 PRO A C 1
ATOM 802 O O . PRO A 1 107 ? 5.339 -1.556 4.013 1.00 89.94 107 PRO A O 1
ATOM 805 N N . HIS A 1 108 ? 3.473 -0.360 3.649 1.00 87.75 108 HIS A N 1
ATOM 806 C CA . HIS A 1 108 ? 4.084 0.964 3.671 1.00 87.75 108 HIS A CA 1
ATOM 807 C C . HIS A 1 108 ? 3.007 2.033 3.898 1.00 87.75 108 HIS A C 1
ATOM 809 O O . HIS A 1 108 ? 1.879 1.892 3.410 1.00 87.75 108 HIS A O 1
ATOM 815 N N . THR A 1 109 ? 3.345 3.126 4.581 1.00 87.88 109 THR A N 1
ATOM 816 C CA . THR A 1 109 ? 2.409 4.210 4.951 1.00 87.88 109 THR A CA 1
ATOM 817 C C . THR A 1 109 ? 1.829 4.960 3.749 1.00 87.88 109 THR A C 1
ATOM 819 O O . THR A 1 109 ? 0.679 5.392 3.793 1.00 87.88 109 THR A O 1
ATOM 822 N N . HIS A 1 110 ? 2.592 5.057 2.659 1.00 88.44 110 HIS A N 1
ATOM 823 C CA . HIS A 1 110 ? 2.172 5.643 1.376 1.00 88.44 110 HIS A CA 1
ATOM 824 C C . HIS A 1 110 ? 1.701 4.611 0.334 1.00 88.44 110 HIS A C 1
ATOM 826 O O . HIS A 1 110 ? 1.583 4.936 -0.843 1.00 88.44 110 HIS A O 1
ATOM 832 N N . SER A 1 111 ? 1.471 3.352 0.723 1.00 89.56 111 SER A N 1
ATOM 833 C CA . SER A 1 111 ? 1.024 2.316 -0.221 1.00 89.56 111 SER A CA 1
ATOM 834 C C . SER A 1 111 ? -0.463 2.424 -0.571 1.00 89.56 111 SER A C 1
ATOM 836 O O . SER A 1 111 ? -1.267 2.963 0.193 1.00 89.56 111 SER A O 1
ATOM 838 N N . VAL A 1 112 ? -0.856 1.791 -1.682 1.00 92.38 112 VAL A N 1
ATOM 839 C CA . VAL A 1 112 ? -2.271 1.577 -2.039 1.00 92.38 112 VAL A CA 1
ATOM 840 C C . VAL A 1 112 ? -3.047 0.913 -0.893 1.00 92.38 112 VAL A C 1
ATOM 842 O O . VAL A 1 112 ? -4.159 1.332 -0.593 1.00 92.38 112 VAL A O 1
ATOM 845 N N . HIS A 1 113 ? -2.455 -0.056 -0.191 1.00 94.38 113 HIS A N 1
ATOM 846 C CA . HIS A 1 113 ? -3.077 -0.719 0.961 1.00 94.38 113 HIS A CA 1
ATOM 847 C C . HIS A 1 113 ? -3.408 0.268 2.087 1.00 94.38 113 HIS A C 1
ATOM 849 O O . HIS A 1 113 ? -4.498 0.221 2.652 1.00 94.38 113 HIS A O 1
ATOM 855 N N . ALA A 1 114 ? -2.498 1.204 2.378 1.00 95.00 114 ALA A N 1
ATOM 856 C CA . ALA A 1 114 ? -2.741 2.244 3.371 1.00 95.00 114 ALA A CA 1
ATOM 857 C C . ALA A 1 114 ? -3.861 3.196 2.936 1.00 95.00 114 ALA A C 1
ATOM 859 O O . ALA A 1 114 ? -4.707 3.555 3.754 1.00 95.00 114 ALA A O 1
ATOM 860 N N . ILE A 1 115 ? -3.913 3.566 1.653 1.00 95.50 115 ILE A N 1
ATOM 861 C CA . ILE A 1 115 ? -4.995 4.392 1.096 1.00 95.50 115 ILE A CA 1
ATOM 862 C C . ILE A 1 115 ? -6.343 3.668 1.217 1.00 95.50 115 ILE A C 1
ATOM 864 O O . ILE A 1 115 ? -7.298 4.248 1.737 1.00 95.50 115 ILE A O 1
ATOM 868 N N . LEU A 1 116 ? -6.408 2.397 0.809 1.00 96.56 116 LEU A N 1
ATOM 869 C CA . LEU A 1 116 ? -7.619 1.574 0.877 1.00 96.56 116 LEU A CA 1
ATOM 870 C C . LEU A 1 116 ? -8.107 1.397 2.319 1.00 96.56 116 LEU A C 1
ATOM 872 O O . LEU A 1 116 ? -9.288 1.608 2.594 1.00 96.56 116 LEU A O 1
ATOM 876 N N . LEU A 1 117 ? -7.205 1.091 3.2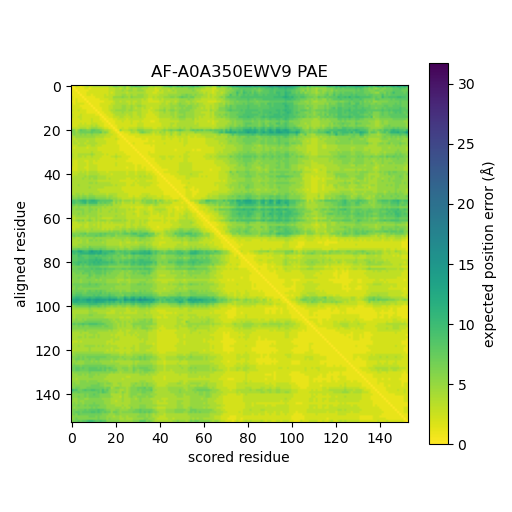56 1.00 97.88 117 LEU A N 1
ATOM 877 C CA . LEU A 1 117 ? -7.539 0.967 4.674 1.00 97.88 117 LEU A CA 1
ATOM 878 C C . LEU A 1 117 ? -8.086 2.283 5.238 1.00 97.88 117 LEU A C 1
ATOM 880 O O . LEU A 1 117 ? -9.131 2.302 5.887 1.00 97.88 117 LEU A O 1
ATOM 884 N N . ARG A 1 118 ? -7.413 3.406 4.964 1.00 98.06 118 ARG A N 1
ATOM 885 C CA . ARG A 1 118 ? -7.853 4.736 5.410 1.00 98.06 118 ARG A CA 1
ATOM 886 C C . ARG A 1 118 ? -9.227 5.090 4.850 1.00 98.06 118 ARG A C 1
ATOM 888 O O . ARG A 1 118 ? -10.046 5.655 5.573 1.00 98.06 118 ARG A O 1
ATOM 895 N N . GLN A 1 119 ? -9.486 4.767 3.585 1.00 97.56 119 GLN A N 1
ATOM 896 C CA . GLN A 1 119 ? -10.785 4.982 2.955 1.00 97.56 119 GLN A CA 1
ATOM 897 C C . GLN A 1 119 ? -11.874 4.128 3.615 1.00 97.56 119 GLN A C 1
ATOM 899 O O . GLN A 1 119 ? -12.925 4.660 3.969 1.00 97.56 119 GLN A O 1
ATOM 904 N N . TRP A 1 120 ? -11.611 2.840 3.838 1.00 98.06 120 TRP A N 1
ATOM 905 C CA . TRP A 1 120 ? -12.546 1.922 4.489 1.00 98.06 120 TRP A CA 1
ATOM 906 C C . TRP A 1 120 ? -12.875 2.349 5.927 1.00 98.06 120 TRP A C 1
ATOM 908 O O . TRP A 1 120 ? -14.045 2.437 6.291 1.00 98.06 120 TRP A O 1
ATOM 918 N N . LEU A 1 121 ? -11.872 2.740 6.721 1.00 98.44 121 LEU A N 1
ATOM 919 C CA . LEU A 1 121 ? -12.071 3.272 8.076 1.00 98.44 121 LEU A CA 1
ATOM 920 C C . LEU A 1 121 ? -12.951 4.531 8.078 1.00 98.44 121 LEU A C 1
ATOM 922 O O . LEU A 1 121 ? -13.889 4.637 8.872 1.00 98.44 121 LEU A O 1
ATOM 926 N N . ARG A 1 122 ? -12.698 5.466 7.152 1.00 98.38 122 ARG A N 1
ATOM 927 C CA . ARG A 1 122 ? -13.497 6.694 7.012 1.00 98.38 122 ARG A CA 1
ATOM 928 C C . ARG A 1 122 ? -14.952 6.404 6.647 1.00 98.38 122 ARG A C 1
ATOM 930 O O . ARG A 1 122 ? -15.833 7.085 7.162 1.00 98.38 122 ARG A O 1
ATOM 937 N N . GLN A 1 123 ? -15.225 5.389 5.824 1.00 97.69 123 GLN A N 1
ATOM 938 C CA . GLN A 1 123 ? -16.599 4.963 5.510 1.00 97.69 123 GLN A CA 1
ATOM 939 C C . GLN A 1 123 ? -17.358 4.460 6.751 1.00 97.69 123 GLN A C 1
ATOM 941 O O . GLN A 1 123 ? -18.578 4.597 6.824 1.00 97.69 123 GLN A O 1
ATOM 946 N N . GLY A 1 124 ? -16.642 3.924 7.745 1.00 97.00 124 GLY A N 1
ATOM 947 C CA . GLY A 1 124 ? -17.184 3.566 9.058 1.00 97.00 124 GLY A CA 1
ATOM 948 C C . GLY A 1 124 ? -17.308 4.731 10.045 1.00 97.00 124 GLY A C 1
ATOM 949 O O . GLY A 1 124 ? -17.829 4.537 11.137 1.00 97.00 124 GLY A O 1
ATOM 950 N N . GLY A 1 125 ? -16.834 5.932 9.694 1.00 97.75 125 GLY A N 1
ATOM 951 C CA . GLY A 1 125 ? -16.773 7.080 10.603 1.00 97.75 125 GLY A CA 1
ATOM 952 C C . GLY A 1 125 ? -15.580 7.062 11.569 1.00 97.75 125 GLY A C 1
ATOM 953 O O . GLY A 1 125 ? -15.594 7.784 12.563 1.00 97.75 125 GLY A O 1
ATOM 954 N N . ILE A 1 126 ? -14.549 6.253 11.298 1.00 98.44 126 ILE A N 1
ATOM 955 C CA . ILE A 1 126 ? -13.326 6.168 12.108 1.00 98.44 126 ILE A CA 1
ATOM 956 C C . ILE A 1 126 ? -12.260 7.090 11.507 1.00 98.44 126 ILE A C 1
ATOM 958 O O . ILE A 1 126 ? -11.894 6.961 10.338 1.00 98.44 126 ILE A O 1
ATOM 962 N N . HIS A 1 127 ? -11.713 8.003 12.310 1.00 97.69 127 HIS A N 1
ATOM 963 C CA . HIS A 1 127 ? -10.614 8.872 11.904 1.00 97.69 127 HIS A CA 1
ATOM 964 C C . HIS A 1 127 ? -9.278 8.098 11.917 1.00 97.69 127 HIS A C 1
ATOM 966 O O . HIS A 1 127 ? -8.762 7.800 13.002 1.00 97.69 127 HIS A O 1
ATOM 972 N N . PRO A 1 128 ? -8.660 7.826 10.750 1.00 96.94 128 PRO A N 1
ATOM 973 C CA . PRO A 1 128 ? -7.537 6.890 10.644 1.00 96.94 128 PRO A CA 1
ATOM 974 C C . PRO A 1 128 ? -6.261 7.351 11.363 1.00 96.94 128 PRO A C 1
ATOM 976 O O . PRO A 1 128 ? -5.464 6.516 11.764 1.00 96.94 128 PRO A O 1
ATOM 979 N N . ASP A 1 129 ? -6.081 8.662 11.558 1.00 94.50 129 ASP A N 1
ATOM 980 C CA . ASP A 1 129 ? -4.894 9.226 12.229 1.00 94.50 129 ASP A CA 1
ATOM 981 C C . ASP A 1 129 ? -5.111 9.577 13.709 1.00 94.50 129 ASP A C 1
ATOM 983 O O . ASP A 1 129 ? -4.230 10.152 14.340 1.00 94.50 129 ASP A O 1
ATOM 987 N N . ARG A 1 130 ? -6.306 9.324 14.260 1.00 95.69 130 ARG A N 1
ATOM 988 C CA . ARG A 1 130 ? -6.659 9.752 15.631 1.00 95.69 130 ARG A CA 1
ATOM 989 C C . ARG A 1 130 ? -7.276 8.647 16.475 1.00 95.69 130 ARG A C 1
ATOM 991 O O . ARG A 1 130 ? -7.061 8.614 17.679 1.00 95.69 130 ARG A O 1
ATOM 998 N N . GLN A 1 131 ? -8.076 7.781 15.860 1.00 97.44 131 GLN A N 1
ATOM 999 C CA . GLN A 1 131 ? -8.872 6.778 16.574 1.00 97.44 131 GLN A CA 1
ATOM 1000 C C . GLN A 1 131 ? -8.329 5.356 16.422 1.00 97.44 131 GLN A C 1
ATOM 1002 O O . GLN A 1 131 ? -8.796 4.442 17.098 1.00 97.44 131 GLN A O 1
ATOM 1007 N N . VAL A 1 132 ? -7.328 5.167 15.567 1.00 97.56 132 VAL A N 1
ATOM 1008 C CA . VAL A 1 132 ? -6.609 3.906 15.380 1.00 97.56 132 VAL A CA 1
ATOM 1009 C C . VAL A 1 132 ? -5.128 4.204 15.163 1.00 97.56 132 VAL A C 1
ATOM 1011 O O . VAL A 1 132 ? -4.737 5.352 14.952 1.00 97.56 132 VAL A O 1
ATOM 1014 N N . ARG A 1 133 ? -4.304 3.164 15.210 1.00 97.44 133 ARG A N 1
ATOM 1015 C CA . ARG A 1 133 ? -2.885 3.208 14.874 1.00 97.44 133 ARG A CA 1
ATOM 1016 C C . ARG A 1 133 ? -2.668 2.424 13.585 1.00 97.44 133 ARG A C 1
ATOM 1018 O O . ARG A 1 133 ? -3.097 1.282 13.502 1.00 97.44 133 ARG A O 1
ATOM 1025 N N . ILE A 1 134 ? -1.995 3.014 12.603 1.00 97.88 134 ILE A N 1
ATOM 1026 C CA . ILE A 1 134 ? -1.606 2.338 11.357 1.00 97.88 134 ILE A CA 1
ATOM 1027 C C . ILE A 1 134 ? -0.080 2.286 11.325 1.00 97.88 134 ILE A C 1
ATOM 1029 O O . ILE A 1 134 ? 0.559 3.333 11.418 1.00 97.88 134 ILE A O 1
ATOM 1033 N N . ILE A 1 135 ? 0.498 1.090 11.224 1.00 96.06 135 ILE A N 1
ATOM 1034 C CA . ILE A 1 135 ? 1.952 0.877 11.245 1.00 96.06 135 ILE A CA 1
ATOM 1035 C C . ILE A 1 135 ? 2.433 0.144 9.999 1.00 96.06 135 ILE A C 1
ATOM 1037 O O . ILE A 1 135 ? 1.702 -0.649 9.407 1.00 96.06 135 ILE A O 1
ATOM 1041 N N . SER A 1 136 ? 3.681 0.414 9.617 1.00 92.25 136 SER A N 1
ATOM 1042 C CA . SER A 1 136 ? 4.349 -0.329 8.553 1.00 92.25 136 SER A CA 1
ATOM 1043 C C . SER A 1 136 ? 4.800 -1.687 9.083 1.00 92.25 136 SER A C 1
ATOM 1045 O O . SER A 1 136 ? 5.507 -1.739 10.087 1.00 92.25 136 SER A O 1
ATOM 1047 N N . VAL A 1 137 ? 4.397 -2.770 8.423 1.00 92.56 137 VAL A N 1
ATOM 1048 C CA . VAL A 1 137 ? 4.767 -4.150 8.762 1.00 92.56 137 VAL A CA 1
ATOM 1049 C C . VAL A 1 137 ? 5.140 -4.876 7.470 1.00 92.56 137 VAL A C 1
ATOM 1051 O O . VAL A 1 137 ? 4.335 -4.868 6.533 1.00 92.56 137 VAL A O 1
ATOM 1054 N N . PRO A 1 138 ? 6.320 -5.516 7.382 1.00 88.06 138 PRO A N 1
ATOM 1055 C CA . PRO A 1 138 ? 6.689 -6.307 6.214 1.00 88.06 138 PRO A CA 1
ATOM 1056 C C . PRO A 1 138 ? 5.627 -7.379 5.902 1.00 88.06 138 PRO A C 1
ATOM 1058 O O . PRO A 1 138 ? 5.151 -8.040 6.828 1.00 88.06 138 PRO A O 1
ATOM 1061 N N . PRO A 1 139 ? 5.265 -7.623 4.626 1.00 88.19 139 PRO A N 1
ATOM 1062 C CA . PRO A 1 139 ? 4.208 -8.578 4.269 1.00 88.19 139 PRO A CA 1
ATOM 1063 C C . PRO A 1 139 ? 4.371 -9.971 4.895 1.00 88.19 139 PRO A C 1
ATOM 1065 O O . PRO A 1 139 ? 3.402 -10.560 5.368 1.00 88.19 139 PRO A O 1
ATOM 1068 N N . MET A 1 140 ? 5.608 -10.474 4.959 1.00 88.25 140 MET A N 1
ATOM 1069 C CA . MET A 1 140 ? 5.931 -11.785 5.539 1.00 88.25 140 MET A CA 1
ATOM 1070 C C . MET A 1 140 ? 5.658 -11.861 7.049 1.00 88.25 140 MET A C 1
ATOM 1072 O O . MET A 1 140 ? 5.444 -12.943 7.591 1.00 88.25 140 MET A O 1
ATOM 1076 N N . GLU A 1 141 ? 5.648 -10.715 7.727 1.00 91.94 141 GLU A N 1
ATOM 1077 C CA . GLU A 1 141 ? 5.450 -10.604 9.169 1.00 91.94 141 GLU A CA 1
ATOM 1078 C C . GLU A 1 141 ? 3.998 -10.299 9.552 1.00 91.94 141 GLU A C 1
ATOM 1080 O O . GLU A 1 141 ? 3.633 -10.474 10.717 1.00 91.94 141 GLU A O 1
ATOM 1085 N N . MET A 1 142 ? 3.142 -9.914 8.597 1.00 93.56 142 MET A N 1
ATOM 1086 C CA . MET A 1 142 ? 1.747 -9.554 8.870 1.00 93.56 142 MET A CA 1
ATOM 1087 C C . MET A 1 142 ? 0.962 -10.695 9.523 1.00 93.56 142 MET A C 1
ATOM 1089 O O . MET A 1 142 ? 0.313 -10.487 10.547 1.00 93.56 142 MET A O 1
ATOM 1093 N N . PHE A 1 143 ? 1.041 -11.914 8.978 1.00 93.75 143 PHE A N 1
ATOM 1094 C CA . PHE A 1 143 ? 0.313 -13.062 9.530 1.00 93.75 143 PHE A CA 1
ATOM 1095 C C . PHE A 1 143 ? 0.769 -13.429 10.954 1.00 93.75 143 PHE A C 1
ATOM 1097 O O . PHE A 1 143 ? -0.096 -13.537 11.827 1.00 93.75 143 PHE A O 1
ATOM 1104 N N . PRO A 1 144 ? 2.079 -13.584 11.245 1.00 95.12 144 PRO A N 1
ATOM 1105 C CA . PRO A 1 144 ? 2.548 -13.785 12.615 1.00 95.12 144 PRO A CA 1
ATOM 1106 C C . PRO A 1 144 ? 2.061 -12.708 13.591 1.00 95.12 144 PRO A C 1
ATOM 1108 O O . PRO A 1 144 ? 1.568 -13.048 14.666 1.00 95.12 144 PRO A O 1
ATOM 1111 N N . HIS A 1 145 ? 2.133 -11.428 13.213 1.00 95.81 145 HIS A N 1
ATOM 1112 C CA . HIS A 1 145 ? 1.699 -10.327 14.076 1.00 95.81 145 HIS A CA 1
ATOM 1113 C C . HIS A 1 145 ? 0.183 -10.316 14.309 1.00 95.81 145 HIS A C 1
ATOM 1115 O O . HIS A 1 145 ? -0.262 -10.039 15.424 1.00 95.81 145 HIS A O 1
ATOM 1121 N N . LEU A 1 146 ? -0.613 -10.667 13.294 1.00 95.06 146 LEU A N 1
ATOM 1122 C CA . LEU A 1 146 ? -2.060 -10.833 13.429 1.00 95.06 146 LEU A CA 1
ATOM 1123 C C . LEU A 1 146 ? -2.395 -12.012 14.355 1.00 95.06 146 LEU A C 1
ATOM 1125 O O . LEU A 1 146 ? -3.231 -11.892 15.246 1.00 95.06 146 LEU A O 1
ATOM 1129 N N . LYS A 1 147 ? -1.699 -13.145 14.195 1.00 94.19 147 LYS A N 1
ATOM 1130 C CA . LYS A 1 147 ? -1.897 -14.351 15.012 1.00 94.19 147 LYS A CA 1
ATOM 1131 C C . LYS A 1 147 ? -1.536 -14.130 16.484 1.00 94.19 147 LYS A C 1
ATOM 1133 O O . LYS A 1 147 ? -2.218 -14.656 17.358 1.00 94.19 147 LYS A O 1
ATOM 1138 N N . LEU A 1 148 ? -0.474 -13.372 16.756 1.00 95.12 148 LEU A N 1
ATOM 1139 C CA . LEU A 1 148 ? -0.019 -13.041 18.112 1.00 95.12 148 LEU A CA 1
ATOM 1140 C C . LEU A 1 148 ? -0.818 -11.895 18.760 1.00 95.12 148 LEU A C 1
ATOM 1142 O O . LEU A 1 148 ? -0.596 -11.587 19.929 1.00 95.12 148 LEU A O 1
ATOM 1146 N N . GLY A 1 149 ? -1.745 -11.266 18.028 1.00 94.12 149 GLY A N 1
ATOM 1147 C CA . GLY A 1 149 ? -2.563 -10.159 18.531 1.00 94.12 149 GLY A CA 1
ATOM 1148 C C . GLY A 1 149 ? -1.822 -8.822 18.636 1.00 94.12 149 GLY A C 1
ATOM 1149 O O . GLY A 1 149 ? -2.292 -7.916 19.322 1.00 94.12 149 GLY A O 1
ATOM 1150 N N . TYR A 1 150 ? -0.675 -8.680 17.964 1.00 95.88 150 TYR A N 1
ATOM 1151 C CA . TYR A 1 150 ? 0.012 -7.392 17.814 1.00 95.88 150 TYR A CA 1
ATOM 1152 C C . TYR A 1 150 ? -0.698 -6.477 16.810 1.00 95.88 150 TYR A C 1
ATOM 1154 O O . TYR A 1 150 ? -0.616 -5.253 16.928 1.00 95.88 150 TYR A O 1
ATOM 1162 N N . LEU A 1 151 ? -1.414 -7.075 15.855 1.00 97.56 151 LEU A N 1
ATOM 1163 C CA . LEU A 1 151 ? -2.307 -6.390 14.927 1.00 97.56 151 LEU A CA 1
ATOM 1164 C C . LEU A 1 151 ? -3.759 -6.790 15.190 1.00 97.56 151 LEU A C 1
ATOM 1166 O O . LEU A 1 151 ? -4.070 -7.953 15.441 1.00 97.56 151 LEU A O 1
ATOM 1170 N N . ASP A 1 152 ? -4.643 -5.806 15.093 1.00 96.88 152 ASP A N 1
ATOM 1171 C CA . ASP A 1 152 ? -6.095 -5.960 15.088 1.00 96.88 152 ASP A CA 1
ATOM 1172 C C . ASP A 1 152 ? -6.648 -6.123 13.661 1.00 96.88 152 ASP A C 1
ATOM 1174 O O . ASP A 1 152 ? -7.774 -6.604 13.499 1.00 96.88 152 ASP A O 1
ATOM 1178 N N . GLY A 1 153 ? -5.849 -5.763 12.650 1.00 95.31 153 GLY A N 1
ATOM 1179 C CA . GLY A 1 153 ? -6.100 -5.953 11.222 1.00 95.31 153 GLY A CA 1
ATOM 1180 C C . GLY A 1 153 ? -5.016 -5.349 10.338 1.00 95.31 153 GLY A C 1
ATOM 1181 O O . GLY A 1 153 ? -3.918 -5.057 10.864 1.00 95.31 153 GLY A O 1
#

Solvent-accessible surface area (backbone atoms only — not comparable to full-atom values): 9248 Å² total; per-residue (Å²): 105,55,72,85,70,43,51,36,62,77,66,78,42,91,79,83,91,79,90,76,93,46,72,50,60,49,39,39,37,38,54,71,64,76,36,98,74,81,93,71,62,80,41,50,60,58,34,30,54,68,37,74,58,29,70,62,28,91,69,82,75,93,73,84,92,76,80,82,94,77,82,88,60,64,33,75,73,43,50,81,72,64,34,84,51,43,52,48,40,32,56,54,46,60,74,30,55,98,77,54,65,52,30,32,62,24,72,36,82,77,32,58,64,32,53,53,50,44,51,46,33,45,77,21,73,35,52,57,87,76,58,35,42,75,46,69,36,57,74,88,49,44,61,62,35,35,76,73,62,73,21,51,45

pLDDT: mean 93.12, std 3.94, range [76.38, 98.44]

Foldseek 3Di:
DCVVVCVCVVVVHPDDDDDDQAPLVVLACVQVVVDVDDDDFPLCCVCQCVCVRHPRDHDDDPDDPDDDPDDDDFQPVVVVVVDDFLQSVVVVLVVCPPPDAAEAEDQDCSGPNVVVVCVRNVVNVHHAVPSHHYDRDRPVCRVVCSVVVVHRD

Nearest PDB structures (foldseek):
  8wm7-assembly1_C  TM=8.731E-01  e=4.460E-07  Nostoc sp. PCC 7120 = FACHB-418
  2g29-assembly1_A  TM=8.752E-01  e=2.841E-04  Synechocystis sp.
  5kvu-assembly1_A  TM=4.288E-01  e=2.244E+00  Mycobacterium tuberculosis H37Rv